Protein AF-A0A7C6U042-F1 (afdb_monomer)

Sequence (169 aa):
MNVGEKITQLKNYYKCQLKIYLEMQKTAGLQQALCRKSDFKHEADVERLYDLIKKRQEQMAAAERFQHEAKYLLKSIQQSLDLEEITGTSLAGKYPGPEAADLEKTLSKLEKILKNIARLDKESQQNMETKFEMVKQEMAALQKEKQAHLAYKPVNKQREGFFIDHKHV

pLDDT: mean 84.82, std 14.33, range [42.84, 98.31]

Foldseek 3Di:
DDLVVLLVVLLVLLVQLLVLLVVLLVLLVVLLVLLQPDLCPDVVSVVVNVVSVVSNVVSVVSNVVSVVVSVVSLVVSCVVQVHPDDDLVVCCVSPVDPSSVSSNVSVVSVVVSVVSSVVSVVSSVVSNVVSVVVVVVVVVVVVVVVVVVCVVDPPDDPPPDDDDDDDDD

Structure (mmCIF, N/CA/C/O backbone):
data_AF-A0A7C6U042-F1
#
_entry.id   AF-A0A7C6U042-F1
#
loop_
_atom_site.group_PDB
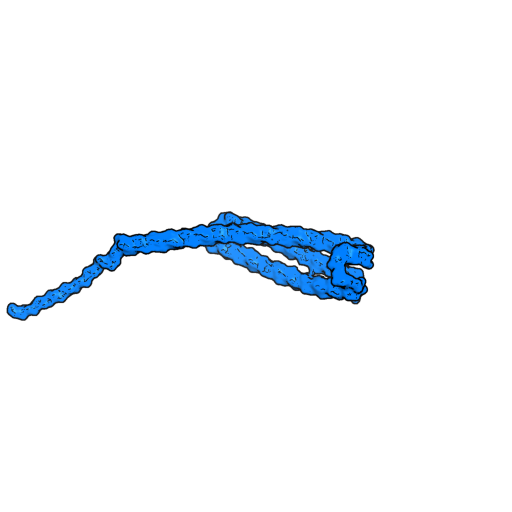_atom_site.id
_atom_site.type_symbol
_atom_site.label_atom_id
_atom_site.label_alt_id
_atom_site.label_comp_id
_atom_site.label_asym_id
_atom_site.label_entity_id
_atom_site.label_seq_id
_atom_site.pdbx_PDB_ins_code
_atom_site.Cartn_x
_atom_site.Cartn_y
_atom_site.Cartn_z
_atom_site.occupancy
_atom_site.B_iso_or_equiv
_atom_site.auth_seq_id
_atom_site.auth_comp_id
_atom_site.auth_asym_id
_atom_site.auth_atom_id
_atom_site.pdbx_PDB_model_num
ATOM 1 N N . MET A 1 1 ? -18.231 -12.050 24.796 1.00 71.75 1 MET A N 1
ATOM 2 C CA . MET A 1 1 ? -17.684 -10.704 24.553 1.00 71.75 1 MET A CA 1
ATOM 3 C C . MET A 1 1 ? -18.839 -9.747 24.305 1.00 71.75 1 MET A C 1
ATOM 5 O O . MET A 1 1 ? -19.640 -10.017 23.410 1.00 71.75 1 MET A O 1
ATOM 9 N N . ASN A 1 2 ? -18.986 -8.710 25.127 1.00 85.12 2 ASN A N 1
ATOM 10 C CA . ASN A 1 2 ? -20.037 -7.700 24.963 1.00 85.12 2 ASN A CA 1
ATOM 11 C C . ASN A 1 2 ? -19.720 -6.763 23.774 1.00 85.12 2 ASN A C 1
ATOM 13 O O . ASN A 1 2 ? -18.639 -6.826 23.187 1.00 85.12 2 ASN A O 1
ATOM 17 N N . VAL A 1 3 ? -20.667 -5.909 23.377 1.00 83.00 3 VAL A N 1
ATOM 18 C CA . VAL A 1 3 ? -20.492 -5.024 22.208 1.00 83.00 3 VAL A CA 1
ATOM 19 C C . VAL A 1 3 ? -19.324 -4.043 22.388 1.00 83.00 3 VAL A C 1
ATOM 21 O O . VAL A 1 3 ? -18.551 -3.851 21.451 1.00 83.00 3 VAL A O 1
ATOM 24 N N . GLY A 1 4 ? -19.134 -3.479 23.583 1.00 81.94 4 GLY A N 1
ATOM 25 C CA . GLY A 1 4 ? -18.037 -2.543 23.864 1.00 81.94 4 GLY A CA 1
ATOM 26 C C . GLY A 1 4 ? -16.649 -3.185 23.743 1.00 81.94 4 GLY A C 1
ATOM 27 O O . GLY A 1 4 ? -15.728 -2.607 23.159 1.00 81.94 4 GLY A O 1
ATOM 28 N N . GLU A 1 5 ? -16.507 -4.424 24.211 1.00 87.06 5 GLU A N 1
ATOM 29 C CA . GLU A 1 5 ? -15.295 -5.230 24.042 1.00 87.06 5 GLU A CA 1
ATOM 30 C C . GLU A 1 5 ? -15.030 -5.539 22.557 1.00 87.06 5 GLU A C 1
ATOM 32 O O . GLU A 1 5 ? -13.896 -5.396 22.093 1.00 87.06 5 GLU A O 1
ATOM 37 N N . LYS A 1 6 ? -16.075 -5.870 21.778 1.00 87.62 6 LYS A N 1
ATOM 38 C CA . LYS A 1 6 ? -15.965 -6.091 20.320 1.00 87.62 6 LYS A CA 1
ATOM 39 C C . LYS A 1 6 ? -15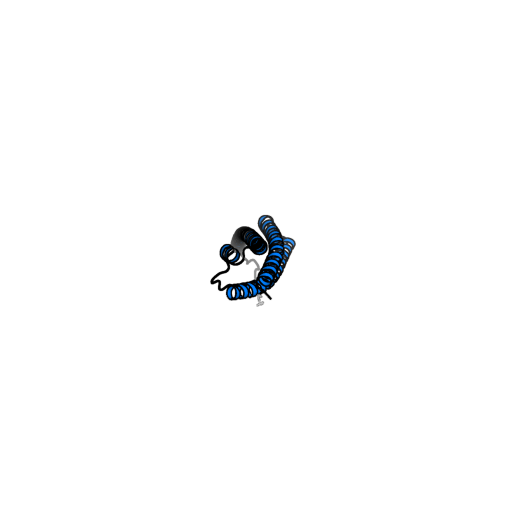.480 -4.842 19.591 1.00 87.62 6 LYS A C 1
ATOM 41 O O . LYS A 1 6 ? -14.572 -4.937 18.767 1.00 87.62 6 LYS A O 1
ATOM 46 N N . ILE A 1 7 ? -16.034 -3.676 19.917 1.00 84.69 7 ILE A N 1
ATOM 47 C CA . ILE A 1 7 ? -15.624 -2.390 19.332 1.00 84.69 7 ILE A CA 1
ATOM 48 C C . ILE A 1 7 ? -14.168 -2.073 19.696 1.00 84.69 7 ILE A C 1
ATOM 50 O O . ILE A 1 7 ? -13.382 -1.654 18.843 1.00 84.69 7 ILE A O 1
ATOM 54 N N . THR A 1 8 ? -13.770 -2.330 20.943 1.00 87.50 8 THR A N 1
ATOM 55 C CA . THR A 1 8 ? -12.389 -2.115 21.396 1.00 87.50 8 THR A CA 1
ATOM 56 C C . THR A 1 8 ? -11.401 -3.014 20.657 1.00 87.50 8 THR A C 1
ATOM 58 O O . THR A 1 8 ? -10.346 -2.544 20.222 1.00 87.50 8 THR A O 1
ATOM 61 N N . GLN A 1 9 ? -11.740 -4.288 20.460 1.00 90.06 9 GLN A N 1
ATOM 62 C CA . GLN A 1 9 ? -10.897 -5.219 19.716 1.00 90.06 9 GLN A CA 1
ATOM 63 C C . GLN A 1 9 ? -10.820 -4.856 18.226 1.00 90.06 9 GLN A C 1
ATOM 65 O O . GLN A 1 9 ? -9.726 -4.825 17.660 1.00 90.06 9 GLN A O 1
ATOM 70 N N . LEU A 1 10 ? -11.947 -4.483 17.612 1.00 89.50 10 LEU A N 1
ATOM 71 C CA . LEU A 1 10 ? -12.005 -4.015 16.225 1.00 89.50 10 LEU A CA 1
ATOM 72 C C . LEU A 1 10 ? -11.091 -2.800 16.004 1.00 89.50 10 LEU A C 1
ATOM 74 O O . LEU A 1 10 ? -10.290 -2.763 15.068 1.00 89.50 10 LEU A O 1
ATOM 78 N N . LYS A 1 11 ? -11.149 -1.827 16.917 1.00 87.94 11 LYS A N 1
ATOM 79 C CA . LYS A 1 11 ? -10.260 -0.662 16.927 1.00 87.94 11 LYS A CA 1
ATOM 80 C C . LYS A 1 11 ? -8.788 -1.066 16.982 1.00 87.94 11 LYS A C 1
ATOM 82 O O . LYS A 1 11 ? -7.972 -0.498 16.257 1.00 87.94 11 LYS A O 1
ATOM 87 N N . ASN A 1 12 ? -8.432 -2.037 17.820 1.00 91.31 12 ASN A N 1
ATOM 88 C CA . ASN A 1 12 ? -7.054 -2.512 17.922 1.00 91.31 12 ASN A CA 1
ATOM 89 C C . ASN A 1 12 ? -6.576 -3.147 16.611 1.00 91.31 12 ASN A C 1
ATOM 91 O O . ASN A 1 12 ? -5.463 -2.848 16.179 1.00 91.31 12 ASN A O 1
ATOM 95 N N . TYR A 1 13 ? -7.420 -3.925 15.926 1.00 92.94 13 TYR A N 1
ATOM 96 C CA . TYR A 1 13 ? -7.079 -4.452 14.603 1.00 92.94 13 TYR A CA 1
ATOM 97 C C . TYR A 1 13 ? -6.823 -3.345 13.583 1.00 92.94 13 TYR A C 1
ATOM 99 O O . TYR A 1 13 ? -5.788 -3.370 12.917 1.00 92.94 13 TYR A O 1
ATOM 107 N N . TYR A 1 14 ? -7.675 -2.321 13.514 1.00 92.75 14 TYR A N 1
ATOM 108 C CA . TYR A 1 14 ? -7.435 -1.195 12.609 1.00 92.75 14 TYR A CA 1
ATOM 109 C C . TYR A 1 14 ? -6.208 -0.362 12.988 1.00 92.75 14 TYR A C 1
ATOM 111 O O . TYR A 1 14 ? -5.501 0.116 12.104 1.00 92.75 14 TYR A O 1
ATOM 119 N N . LYS A 1 15 ? -5.878 -0.228 14.278 1.00 92.56 15 LYS A N 1
ATOM 120 C CA . LYS A 1 15 ? -4.617 0.401 14.708 1.00 92.56 15 LYS A CA 1
ATOM 121 C C . LYS A 1 15 ? -3.393 -0.417 14.293 1.00 92.56 15 LYS A C 1
ATOM 123 O O . LYS A 1 15 ? -2.389 0.167 13.889 1.00 92.56 15 LYS A O 1
ATOM 128 N N . CYS A 1 16 ? -3.462 -1.746 14.361 1.00 94.69 16 CYS A N 1
ATOM 129 C CA . CYS A 1 16 ? -2.404 -2.623 13.857 1.00 94.69 16 CYS A CA 1
ATOM 130 C C . CYS A 1 16 ? -2.251 -2.495 12.337 1.00 94.69 16 CYS A C 1
ATOM 132 O O . CYS A 1 16 ? -1.138 -2.283 11.857 1.00 94.69 16 CYS A O 1
ATOM 134 N N . GLN A 1 17 ? -3.360 -2.514 11.592 1.00 94.75 17 GLN A N 1
ATOM 135 C CA . GLN A 1 17 ? -3.347 -2.256 10.150 1.00 94.75 17 GLN A CA 1
ATOM 136 C C . GLN A 1 17 ? -2.756 -0.883 9.821 1.00 94.75 17 GLN A C 1
ATOM 138 O O . GLN A 1 17 ? -1.941 -0.770 8.912 1.00 94.75 17 GLN A O 1
ATOM 143 N N . LEU A 1 18 ? -3.105 0.160 10.580 1.00 94.94 18 LEU A N 1
ATOM 144 C CA . LEU A 1 18 ? -2.601 1.514 10.357 1.00 94.94 18 LEU A CA 1
ATOM 145 C C . LEU A 1 18 ? -1.071 1.569 10.424 1.00 94.94 18 LEU A C 1
ATOM 147 O O . LEU A 1 18 ? -0.448 2.203 9.576 1.00 94.94 18 LEU A O 1
ATOM 151 N N . LYS A 1 19 ? -0.460 0.875 11.390 1.00 96.50 19 LYS A N 1
ATOM 152 C CA . LYS A 1 19 ? 1.005 0.767 11.481 1.00 96.50 19 LYS A CA 1
ATOM 153 C C . LYS A 1 19 ? 1.596 0.092 10.242 1.00 96.50 19 LYS A C 1
ATOM 155 O O . LYS A 1 19 ? 2.580 0.585 9.701 1.00 96.50 19 LYS A O 1
ATOM 160 N N . ILE A 1 20 ? 0.974 -0.989 9.770 1.00 97.56 20 ILE A N 1
ATOM 161 C CA . ILE A 1 20 ? 1.419 -1.706 8.568 1.00 97.56 20 ILE A CA 1
ATOM 162 C C . ILE A 1 20 ? 1.333 -0.803 7.337 1.00 97.56 20 ILE A C 1
ATOM 164 O O . ILE A 1 20 ? 2.304 -0.692 6.594 1.00 97.56 20 ILE A O 1
ATOM 168 N N . TYR A 1 21 ? 0.211 -0.112 7.140 1.00 97.88 21 TYR A N 1
ATOM 169 C CA . TYR A 1 21 ? 0.029 0.759 5.982 1.00 97.88 21 TYR A CA 1
ATOM 170 C C . TYR A 1 21 ? 0.929 1.997 6.012 1.00 97.88 21 TYR A C 1
ATOM 172 O O . TYR A 1 21 ? 1.367 2.443 4.956 1.00 97.88 21 TYR A O 1
ATOM 180 N N . LEU A 1 22 ? 1.276 2.527 7.189 1.00 97.56 22 LEU A N 1
ATOM 181 C CA . LEU A 1 22 ? 2.290 3.583 7.301 1.00 97.56 22 LEU A CA 1
ATOM 182 C C . LEU A 1 22 ? 3.662 3.106 6.809 1.00 97.56 22 LEU A C 1
ATOM 184 O O . LEU A 1 22 ? 4.329 3.813 6.054 1.00 97.56 22 LEU A O 1
ATOM 188 N N . GLU A 1 23 ? 4.079 1.900 7.196 1.00 97.88 23 GLU A N 1
ATOM 189 C CA . GLU A 1 23 ? 5.329 1.315 6.701 1.00 97.88 23 GLU A CA 1
ATOM 190 C C . GLU A 1 23 ? 5.251 0.980 5.208 1.00 97.88 23 GLU A C 1
ATOM 192 O O . GLU A 1 23 ? 6.197 1.244 4.465 1.00 97.88 23 GLU A O 1
ATOM 197 N N . MET A 1 24 ? 4.108 0.478 4.739 1.00 97.88 24 MET A N 1
ATOM 198 C CA . MET A 1 24 ? 3.875 0.205 3.322 1.00 97.88 24 MET A CA 1
ATOM 199 C C . MET A 1 24 ? 3.924 1.482 2.483 1.00 97.88 24 MET A C 1
ATOM 201 O O . MET A 1 24 ? 4.492 1.473 1.396 1.00 97.88 24 MET A O 1
ATOM 205 N N . GLN A 1 25 ? 3.420 2.606 2.998 1.00 97.81 25 GLN A N 1
ATOM 206 C CA . GLN A 1 25 ? 3.524 3.904 2.335 1.00 97.81 25 GLN A CA 1
ATOM 207 C C . GLN A 1 25 ? 4.981 4.355 2.186 1.00 97.81 25 GLN A C 1
ATOM 209 O O . GLN A 1 25 ? 5.354 4.879 1.135 1.00 97.81 25 GLN A O 1
ATOM 214 N N . LYS A 1 26 ? 5.830 4.123 3.196 1.00 98.00 26 LYS A N 1
ATOM 215 C CA . LYS A 1 26 ? 7.274 4.389 3.083 1.00 98.00 26 LYS A CA 1
ATOM 216 C C . LYS A 1 26 ? 7.906 3.512 2.005 1.00 98.00 26 LYS A C 1
ATOM 218 O O . LYS A 1 26 ? 8.663 4.014 1.178 1.00 98.00 26 LYS A O 1
ATOM 223 N N . THR A 1 27 ? 7.578 2.219 1.984 1.00 97.69 27 THR A N 1
ATOM 224 C CA . THR A 1 27 ? 8.069 1.283 0.962 1.00 97.69 27 THR A CA 1
ATOM 225 C C . THR A 1 27 ? 7.609 1.686 -0.443 1.00 97.69 27 THR A C 1
ATOM 227 O O . THR A 1 27 ? 8.432 1.727 -1.353 1.00 97.69 27 THR A O 1
ATOM 230 N N . ALA A 1 28 ? 6.348 2.095 -0.607 1.00 97.50 28 ALA A N 1
ATOM 231 C CA . ALA A 1 28 ? 5.816 2.639 -1.856 1.00 97.50 28 ALA A CA 1
ATOM 232 C C . ALA A 1 28 ? 6.564 3.906 -2.302 1.00 97.50 28 ALA A C 1
ATOM 234 O O . ALA A 1 28 ? 6.886 4.053 -3.477 1.00 97.50 28 ALA A O 1
ATOM 235 N N . GLY A 1 29 ? 6.906 4.800 -1.368 1.00 97.88 29 GLY A N 1
ATOM 236 C CA . GLY A 1 29 ? 7.707 5.990 -1.662 1.00 97.88 29 GLY A CA 1
ATOM 237 C C . GLY A 1 29 ? 9.125 5.656 -2.140 1.00 97.88 29 GLY A C 1
ATOM 238 O O . GLY A 1 29 ? 9.613 6.263 -3.090 1.00 97.88 29 GLY A O 1
ATOM 239 N N . LEU A 1 30 ? 9.776 4.663 -1.525 1.00 97.75 30 LEU A N 1
ATOM 240 C CA . LEU A 1 30 ? 11.090 4.179 -1.966 1.00 97.75 30 LEU A CA 1
ATOM 241 C C . LEU A 1 30 ? 11.025 3.549 -3.361 1.00 97.75 30 LEU A C 1
ATOM 243 O O . LEU A 1 30 ? 11.886 3.828 -4.192 1.00 97.75 30 LEU A O 1
ATOM 247 N N . GLN A 1 31 ? 9.994 2.745 -3.620 1.00 96.06 31 GLN A N 1
ATOM 248 C CA . GLN A 1 31 ? 9.759 2.130 -4.924 1.00 96.06 31 GLN A CA 1
ATOM 249 C C . GLN A 1 31 ? 9.520 3.193 -6.000 1.00 96.06 31 GLN A C 1
ATOM 251 O O . GLN A 1 31 ? 10.178 3.170 -7.035 1.00 96.06 31 GLN A O 1
ATOM 256 N N . GLN A 1 32 ? 8.669 4.184 -5.727 1.00 97.06 32 GLN A N 1
ATOM 257 C CA . GLN A 1 32 ? 8.409 5.294 -6.642 1.00 97.06 32 GLN A CA 1
ATOM 258 C C . GLN A 1 32 ? 9.679 6.092 -6.954 1.00 97.06 32 GLN A C 1
ATOM 260 O O . GLN A 1 32 ? 9.945 6.408 -8.116 1.00 97.06 32 GLN A O 1
ATOM 265 N N . ALA A 1 33 ? 10.497 6.378 -5.938 1.00 96.38 33 ALA A N 1
ATOM 266 C CA . ALA A 1 33 ? 11.756 7.089 -6.118 1.00 96.38 33 ALA A CA 1
ATOM 267 C C . ALA A 1 33 ? 12.759 6.284 -6.959 1.00 96.38 33 ALA A C 1
ATOM 269 O O . ALA A 1 33 ? 13.443 6.870 -7.803 1.00 96.38 33 ALA A O 1
ATOM 270 N N . LEU A 1 34 ? 12.831 4.965 -6.750 1.00 95.62 34 LEU A N 1
ATOM 271 C CA . LEU A 1 34 ? 13.666 4.063 -7.540 1.00 95.62 34 LEU A CA 1
ATOM 272 C C . LEU A 1 34 ? 13.206 4.040 -9.001 1.00 95.62 34 LEU A C 1
ATOM 274 O O . LEU A 1 34 ? 14.003 4.352 -9.882 1.00 95.62 34 LEU A O 1
ATOM 278 N N . CYS A 1 35 ? 11.913 3.801 -9.247 1.00 94.00 35 CYS A N 1
ATOM 279 C CA . CYS A 1 35 ? 11.335 3.799 -10.593 1.00 94.00 35 CYS A CA 1
ATOM 280 C C . CYS A 1 35 ? 11.547 5.131 -11.317 1.00 94.00 35 CYS A C 1
ATOM 282 O O . CYS A 1 35 ? 11.770 5.149 -12.523 1.00 94.00 35 CYS A O 1
ATOM 284 N N . ARG A 1 36 ? 11.512 6.262 -10.605 1.00 93.75 36 ARG A N 1
ATOM 285 C CA . ARG A 1 36 ? 11.772 7.576 -11.202 1.00 93.75 36 ARG A CA 1
ATOM 286 C C . ARG A 1 36 ? 13.241 7.745 -11.604 1.00 93.75 36 ARG A C 1
ATOM 288 O O . ARG A 1 36 ? 13.510 8.202 -12.713 1.00 93.75 36 ARG A O 1
ATOM 295 N N . LYS A 1 37 ? 14.181 7.409 -10.715 1.00 92.88 37 LYS A N 1
ATOM 296 C CA . LYS A 1 37 ? 15.605 7.770 -10.855 1.00 92.88 37 LYS A CA 1
ATOM 297 C C . LYS A 1 37 ? 16.459 6.739 -11.592 1.00 92.88 37 LYS A C 1
ATOM 299 O O . LYS A 1 37 ? 17.351 7.148 -12.322 1.00 92.88 37 LYS A O 1
ATOM 304 N N . SER A 1 38 ? 16.218 5.448 -11.385 1.00 89.94 38 SER A N 1
ATOM 305 C CA . SER A 1 38 ? 17.059 4.382 -11.941 1.00 89.94 38 SER A CA 1
ATOM 306 C C . SER A 1 38 ? 16.732 4.126 -13.408 1.00 89.94 38 SER A C 1
ATOM 308 O O . SER A 1 38 ? 15.562 4.112 -13.781 1.00 89.94 38 SER A O 1
ATOM 310 N N . ASP A 1 39 ? 17.741 3.912 -14.244 1.00 87.38 39 ASP A N 1
ATOM 311 C CA . ASP A 1 39 ? 17.577 3.427 -15.618 1.00 87.38 39 ASP A CA 1
ATOM 312 C C . ASP A 1 39 ? 17.534 1.889 -15.711 1.00 87.38 39 ASP A C 1
ATOM 314 O O . ASP A 1 39 ? 17.384 1.353 -16.806 1.00 87.38 39 ASP A O 1
ATOM 318 N N . PHE A 1 40 ? 17.633 1.195 -14.569 1.00 87.38 40 PHE A N 1
ATOM 319 C CA . PHE A 1 40 ? 17.640 -0.262 -14.420 1.00 87.38 40 PHE A CA 1
ATOM 320 C C . PHE A 1 40 ? 18.686 -0.987 -15.280 1.00 87.38 40 PHE A C 1
ATOM 322 O O . PHE A 1 40 ? 18.531 -2.169 -15.581 1.00 87.38 40 PHE A O 1
ATOM 329 N N . LYS A 1 41 ? 19.781 -0.309 -15.653 1.00 86.50 41 LYS A N 1
ATOM 330 C CA . LYS A 1 41 ? 20.909 -0.948 -16.355 1.00 86.50 41 LYS A CA 1
ATOM 331 C C . LYS A 1 41 ? 21.820 -1.733 -15.414 1.00 86.50 41 LYS A C 1
ATOM 333 O O . LYS A 1 41 ? 22.558 -2.608 -15.859 1.00 86.50 41 LYS A O 1
ATOM 338 N N . HIS A 1 42 ? 21.776 -1.415 -14.123 1.00 89.12 42 HIS A N 1
ATOM 339 C CA . HIS A 1 42 ? 22.553 -2.080 -13.086 1.00 89.12 42 HIS A CA 1
ATOM 340 C C . HIS A 1 42 ? 21.701 -3.116 -12.351 1.00 89.12 42 HIS A C 1
ATOM 342 O O . HIS A 1 42 ? 20.614 -2.804 -11.868 1.00 89.12 42 HIS A O 1
ATOM 348 N N . GLU A 1 43 ? 22.231 -4.332 -12.209 1.00 90.44 43 GLU A N 1
ATOM 349 C CA . GLU A 1 43 ? 21.567 -5.446 -11.516 1.00 90.44 43 GLU A CA 1
ATOM 350 C C . GLU A 1 43 ? 21.141 -5.077 -10.086 1.00 90.44 43 GLU A C 1
ATOM 352 O O . GLU A 1 43 ? 20.021 -5.375 -9.683 1.00 90.44 43 GLU A O 1
ATOM 357 N N . ALA A 1 44 ? 21.962 -4.299 -9.373 1.00 92.38 44 ALA A N 1
ATOM 358 C CA . ALA A 1 44 ? 21.660 -3.822 -8.023 1.00 92.38 44 ALA A CA 1
ATOM 359 C C . ALA A 1 44 ? 20.340 -3.028 -7.920 1.00 92.38 44 ALA A C 1
ATOM 361 O O . ALA A 1 44 ? 19.650 -3.096 -6.903 1.00 92.38 44 ALA A O 1
ATOM 362 N N . ASP A 1 45 ? 19.957 -2.278 -8.959 1.00 91.94 45 ASP A N 1
ATOM 363 C CA . ASP A 1 45 ? 18.685 -1.548 -8.961 1.00 91.94 45 ASP A CA 1
ATOM 364 C C . ASP A 1 45 ? 17.490 -2.488 -9.167 1.00 91.94 45 ASP A C 1
ATOM 366 O O . ASP A 1 45 ? 16.418 -2.268 -8.595 1.00 91.94 45 ASP A O 1
ATOM 370 N N . VAL A 1 46 ? 17.678 -3.555 -9.948 1.00 92.00 46 VAL A N 1
ATOM 371 C CA . VAL A 1 46 ? 16.672 -4.602 -10.164 1.00 92.00 46 VAL A CA 1
ATOM 372 C C . VAL A 1 46 ? 16.475 -5.419 -8.887 1.00 92.00 46 VAL A C 1
ATOM 374 O O . VAL A 1 46 ? 15.336 -5.615 -8.462 1.00 92.00 46 VAL A O 1
ATOM 377 N N . GLU A 1 47 ? 17.561 -5.821 -8.224 1.00 95.81 47 GLU A N 1
ATOM 378 C CA . GLU A 1 47 ? 17.522 -6.497 -6.921 1.00 95.81 47 GLU A CA 1
ATOM 379 C C . GLU A 1 47 ? 16.821 -5.636 -5.868 1.00 95.81 47 GLU A C 1
ATOM 381 O O . GLU A 1 47 ? 15.907 -6.090 -5.179 1.00 95.81 47 GLU A O 1
ATOM 386 N N . ARG A 1 48 ? 17.162 -4.344 -5.801 1.00 95.62 48 ARG A N 1
ATOM 387 C CA . ARG A 1 48 ? 16.516 -3.412 -4.876 1.00 95.62 48 ARG A CA 1
ATOM 388 C C . ARG A 1 48 ? 15.020 -3.266 -5.145 1.00 95.62 48 ARG A C 1
ATOM 390 O O . ARG A 1 48 ? 14.237 -3.151 -4.200 1.00 95.62 48 ARG A O 1
ATOM 397 N N . LEU A 1 49 ? 14.605 -3.240 -6.412 1.00 95.06 49 LEU A N 1
ATOM 398 C CA . LEU A 1 49 ? 13.187 -3.218 -6.767 1.00 95.06 49 LEU A CA 1
ATOM 399 C C . LEU A 1 49 ? 12.494 -4.510 -6.323 1.00 95.06 49 LEU A C 1
ATOM 401 O O . LEU A 1 49 ? 11.410 -4.445 -5.739 1.00 95.06 49 LEU A O 1
ATOM 405 N N . TYR A 1 50 ? 13.126 -5.661 -6.551 1.00 95.75 50 TYR A N 1
ATOM 406 C CA . TYR A 1 50 ? 12.621 -6.958 -6.112 1.00 95.75 50 TYR A CA 1
ATOM 407 C C . TYR A 1 50 ? 12.434 -7.015 -4.588 1.00 95.75 50 TYR A C 1
ATOM 409 O O . TYR A 1 50 ? 11.353 -7.378 -4.118 1.00 95.75 50 TYR A O 1
ATOM 417 N N . ASP A 1 51 ? 13.419 -6.563 -3.812 1.00 97.69 51 ASP A N 1
ATOM 418 C CA . ASP A 1 51 ? 13.337 -6.515 -2.349 1.00 97.69 51 ASP A CA 1
ATOM 419 C C . ASP A 1 51 ? 12.191 -5.624 -1.855 1.00 97.69 51 ASP A C 1
ATOM 421 O O . ASP A 1 51 ? 11.464 -5.978 -0.920 1.00 97.69 51 ASP A O 1
ATOM 425 N N . LEU A 1 52 ? 11.987 -4.469 -2.497 1.00 97.62 52 LEU A N 1
ATOM 426 C CA . LEU A 1 52 ? 10.874 -3.575 -2.176 1.00 97.62 52 LEU A CA 1
ATOM 427 C C . LEU A 1 52 ? 9.520 -4.231 -2.476 1.00 97.62 52 LEU A C 1
ATOM 429 O O . LEU A 1 52 ? 8.606 -4.132 -1.655 1.00 97.62 52 LEU A O 1
ATOM 433 N N . ILE A 1 53 ? 9.392 -4.928 -3.609 1.00 96.00 53 ILE A N 1
ATOM 434 C CA . ILE A 1 53 ? 8.173 -5.665 -3.974 1.00 96.00 53 ILE A CA 1
ATOM 435 C C . ILE A 1 53 ? 7.899 -6.777 -2.960 1.00 96.00 53 ILE A C 1
ATOM 437 O O . ILE A 1 53 ? 6.783 -6.875 -2.447 1.00 96.00 53 ILE A O 1
ATOM 441 N N . LYS A 1 54 ? 8.916 -7.572 -2.615 1.00 97.69 54 LYS A N 1
ATOM 442 C CA . LYS A 1 54 ? 8.798 -8.649 -1.628 1.00 97.69 54 LYS A CA 1
ATOM 443 C C . LYS A 1 54 ? 8.347 -8.113 -0.270 1.00 97.69 54 LYS A C 1
ATOM 445 O O . LYS A 1 54 ? 7.372 -8.603 0.298 1.00 97.69 54 LYS A O 1
ATOM 450 N N . LYS A 1 55 ? 8.974 -7.035 0.209 1.00 97.62 55 LYS A N 1
ATOM 451 C CA . LYS A 1 55 ? 8.579 -6.369 1.458 1.00 97.62 55 LYS A CA 1
ATOM 452 C C . LYS A 1 55 ? 7.115 -5.918 1.433 1.00 97.62 55 LYS A C 1
ATOM 454 O O . LYS A 1 55 ? 6.416 -6.048 2.437 1.00 97.62 55 LYS A O 1
ATOM 459 N N . ARG A 1 56 ? 6.622 -5.413 0.297 1.00 96.06 56 ARG A N 1
ATOM 460 C CA . ARG A 1 56 ? 5.207 -5.032 0.157 1.00 96.06 56 ARG A CA 1
ATOM 461 C C . ARG A 1 56 ? 4.261 -6.219 0.189 1.00 96.06 56 ARG A C 1
ATOM 463 O O . ARG A 1 56 ? 3.210 -6.110 0.813 1.00 96.06 56 ARG A O 1
ATOM 470 N N . GLN A 1 57 ? 4.620 -7.332 -0.443 1.00 96.19 57 GLN A N 1
ATOM 471 C CA . GLN A 1 57 ? 3.820 -8.557 -0.387 1.00 96.19 57 GLN A CA 1
ATOM 472 C C . GLN A 1 57 ? 3.683 -9.058 1.056 1.00 96.19 57 GLN A C 1
ATOM 474 O O . GLN A 1 57 ? 2.578 -9.366 1.500 1.00 96.19 57 GLN A O 1
ATOM 479 N N . GLU A 1 58 ? 4.774 -9.046 1.825 1.00 97.12 58 GLU A N 1
ATOM 480 C CA . GLU A 1 58 ? 4.758 -9.404 3.248 1.00 97.12 58 GLU A CA 1
ATOM 481 C C . GLU A 1 58 ? 3.868 -8.456 4.071 1.00 97.12 58 GLU A C 1
ATOM 483 O O . GLU A 1 58 ? 3.064 -8.900 4.895 1.00 97.12 58 GLU A O 1
ATOM 488 N N . GLN A 1 59 ? 3.954 -7.145 3.818 1.00 97.00 59 GLN A N 1
ATOM 489 C CA . GLN A 1 59 ? 3.099 -6.145 4.466 1.00 97.00 59 GLN A CA 1
ATOM 490 C C . GLN A 1 59 ? 1.616 -6.331 4.109 1.00 97.00 59 GLN A C 1
ATOM 492 O O . GLN A 1 59 ? 0.763 -6.230 4.990 1.00 97.00 59 GLN A O 1
ATOM 497 N N . MET A 1 60 ? 1.294 -6.619 2.844 1.00 95.56 60 MET A N 1
ATOM 498 C CA . MET A 1 60 ? -0.078 -6.896 2.406 1.00 95.56 60 MET A CA 1
ATOM 499 C C . MET A 1 60 ? -0.631 -8.141 3.095 1.00 95.56 60 MET A C 1
ATOM 501 O O . MET A 1 60 ? -1.701 -8.071 3.694 1.00 95.56 60 MET A O 1
ATOM 505 N N . ALA A 1 61 ? 0.132 -9.236 3.114 1.00 95.81 61 ALA A N 1
ATOM 506 C CA . ALA A 1 61 ? -0.265 -10.463 3.797 1.00 95.81 61 ALA A CA 1
ATOM 507 C C . ALA A 1 61 ? -0.507 -10.233 5.301 1.00 95.81 61 ALA A C 1
ATOM 509 O O . ALA A 1 61 ? -1.462 -10.757 5.877 1.00 95.81 61 ALA A O 1
ATOM 510 N N . ALA A 1 62 ? 0.323 -9.415 5.956 1.00 94.88 62 ALA A N 1
ATOM 511 C CA . ALA A 1 62 ? 0.120 -9.045 7.354 1.00 94.88 62 ALA A CA 1
ATOM 512 C C . ALA A 1 62 ? -1.157 -8.208 7.561 1.00 94.88 62 ALA A C 1
ATOM 514 O O . ALA A 1 62 ? -1.906 -8.452 8.511 1.00 94.88 62 ALA A O 1
ATOM 515 N N . ALA A 1 63 ? -1.432 -7.243 6.678 1.00 93.81 63 ALA A N 1
ATOM 516 C CA . ALA A 1 63 ? -2.642 -6.424 6.741 1.00 93.81 63 ALA A CA 1
ATOM 517 C C . ALA A 1 63 ? -3.914 -7.253 6.496 1.00 93.81 63 ALA A C 1
ATOM 519 O O . ALA A 1 63 ? -4.909 -7.067 7.198 1.00 93.81 63 ALA A O 1
ATOM 520 N N . GLU A 1 64 ? -3.873 -8.201 5.557 1.00 93.81 64 GLU A N 1
ATOM 5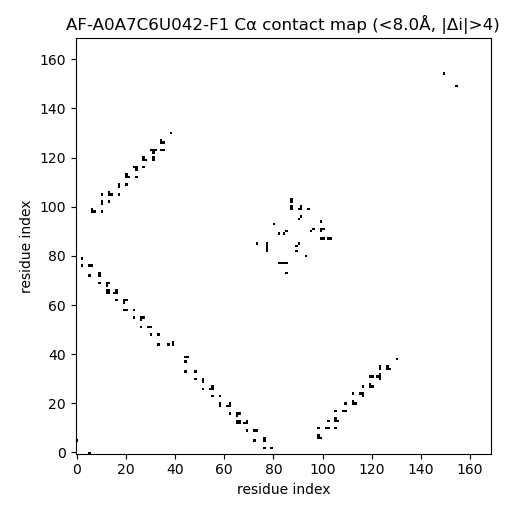21 C CA . GLU A 1 64 ? -4.989 -9.094 5.231 1.00 93.81 64 GLU A CA 1
ATOM 522 C C . GLU A 1 64 ? -5.418 -9.957 6.415 1.00 93.81 64 GLU A C 1
ATOM 524 O O . GLU A 1 64 ? -6.617 -10.097 6.655 1.00 93.81 64 GLU A O 1
ATOM 529 N N . ARG A 1 65 ? -4.466 -10.466 7.209 1.00 92.56 65 ARG A N 1
ATOM 530 C CA . ARG A 1 65 ? -4.776 -11.220 8.437 1.00 92.56 65 ARG A CA 1
ATOM 531 C C . ARG A 1 65 ? -5.623 -10.391 9.397 1.00 92.56 65 ARG A C 1
ATOM 533 O O . ARG A 1 65 ? -6.684 -10.829 9.827 1.00 92.56 65 ARG A O 1
ATOM 540 N N . PHE A 1 66 ? -5.207 -9.158 9.680 1.00 91.56 66 PHE A N 1
ATOM 541 C CA . PHE A 1 66 ? -5.984 -8.267 10.543 1.00 91.56 66 PHE A CA 1
ATOM 542 C C . PHE A 1 66 ? -7.312 -7.845 9.914 1.00 91.56 66 PHE A C 1
ATOM 544 O O . PHE A 1 66 ? -8.274 -7.596 10.637 1.00 91.56 66 PHE A O 1
ATOM 551 N N . GLN A 1 67 ? -7.381 -7.736 8.588 1.00 92.19 67 GLN A N 1
ATOM 552 C CA . GLN A 1 67 ? -8.621 -7.402 7.892 1.00 92.19 67 GLN A CA 1
ATOM 553 C C . GLN A 1 67 ? -9.629 -8.548 7.940 1.00 92.19 67 GLN A C 1
ATOM 555 O O . GLN A 1 67 ? -10.830 -8.295 8.040 1.00 92.19 67 GLN A O 1
ATOM 560 N N . HIS A 1 68 ? -9.160 -9.793 7.900 1.00 91.50 68 HIS A N 1
ATOM 561 C CA . HIS A 1 68 ? -10.000 -10.969 8.068 1.00 91.50 68 HIS A CA 1
ATOM 562 C C . HIS A 1 68 ? -10.666 -10.981 9.452 1.00 91.50 68 HIS A C 1
ATOM 564 O O . HIS A 1 68 ? -11.894 -11.028 9.542 1.00 91.50 68 HIS A O 1
ATOM 570 N N . GLU A 1 69 ? -9.875 -10.810 10.514 1.00 90.50 69 GLU A N 1
ATOM 571 C CA . GLU A 1 69 ? -10.375 -10.742 11.895 1.00 90.50 69 GLU A CA 1
ATOM 572 C C . GLU A 1 69 ? -11.330 -9.557 12.112 1.00 90.50 69 GLU A C 1
ATOM 574 O O . GLU A 1 69 ? -12.405 -9.694 12.702 1.00 90.50 69 GLU A O 1
ATOM 579 N N . ALA A 1 70 ? -10.979 -8.384 11.573 1.00 89.81 70 ALA A N 1
ATOM 580 C CA . ALA A 1 70 ? -11.821 -7.196 11.652 1.00 89.81 70 ALA A CA 1
ATOM 581 C C . ALA A 1 70 ? -13.184 -7.416 10.978 1.00 89.81 70 ALA A C 1
ATOM 583 O O . ALA A 1 70 ? -14.207 -7.056 11.554 1.00 89.81 70 ALA A O 1
ATOM 584 N N . LYS A 1 71 ? -13.225 -8.054 9.799 1.00 89.75 71 LYS A N 1
ATOM 585 C CA . LYS A 1 71 ? -14.482 -8.372 9.099 1.00 89.75 71 LYS A CA 1
ATOM 586 C C . LYS A 1 71 ? -15.385 -9.289 9.921 1.00 89.75 71 LYS A C 1
ATOM 588 O O . LYS A 1 71 ? -16.597 -9.074 9.944 1.00 89.75 71 LYS A O 1
ATOM 593 N N . TYR A 1 72 ? -14.817 -10.291 10.591 1.00 89.44 72 TYR A N 1
ATOM 594 C CA . TYR A 1 72 ? -15.587 -11.196 11.443 1.00 89.44 72 TYR A CA 1
ATOM 595 C C . TYR A 1 72 ? -16.213 -10.455 12.632 1.00 89.44 72 TYR A C 1
ATOM 597 O O . TYR A 1 72 ? -17.420 -10.556 12.869 1.00 89.44 72 TYR A O 1
ATOM 605 N N . LEU A 1 73 ? -15.421 -9.637 13.335 1.00 88.06 73 LEU A N 1
ATOM 606 C CA . LEU A 1 73 ? -15.926 -8.810 14.432 1.00 88.06 73 LEU A CA 1
ATOM 607 C C . LEU A 1 73 ? -16.990 -7.817 13.968 1.00 88.06 73 LEU A C 1
ATOM 609 O O . LEU A 1 73 ? -17.998 -7.651 14.648 1.00 88.06 73 LEU A O 1
ATOM 613 N N . LEU A 1 74 ? -16.792 -7.188 12.811 1.00 87.75 74 LEU A N 1
ATOM 614 C CA . LEU A 1 74 ? -17.713 -6.197 12.267 1.00 87.75 74 LEU A CA 1
ATOM 615 C C . LEU A 1 74 ? -19.082 -6.824 11.960 1.00 87.75 74 LEU A C 1
ATOM 617 O O . LEU A 1 74 ? -20.095 -6.292 12.407 1.00 87.75 74 LEU A O 1
ATOM 621 N N . LYS A 1 75 ? -19.114 -8.018 11.348 1.00 87.06 75 LYS A N 1
ATOM 622 C CA . LYS A 1 75 ? -20.355 -8.799 11.176 1.00 87.06 75 LYS A CA 1
ATOM 623 C C . LYS A 1 75 ? -21.013 -9.159 12.506 1.00 87.06 75 LYS A C 1
ATOM 625 O O . LYS A 1 75 ? -22.227 -9.053 12.653 1.00 87.06 75 LYS A O 1
ATOM 630 N N . SER A 1 76 ? -20.219 -9.560 13.497 1.00 88.25 76 SER A N 1
ATOM 631 C CA . SER A 1 76 ? -20.750 -9.894 14.821 1.00 88.25 76 SER A CA 1
ATOM 632 C C . SER A 1 76 ? -21.359 -8.677 15.529 1.00 88.25 76 SER A C 1
ATOM 634 O O . SER A 1 76 ? -22.364 -8.811 16.227 1.00 88.25 76 SER A O 1
ATOM 636 N N . ILE A 1 77 ? -20.769 -7.488 15.364 1.00 86.19 77 ILE A N 1
ATOM 637 C CA . ILE A 1 77 ? -21.302 -6.229 15.902 1.00 86.19 77 ILE A CA 1
ATOM 638 C C . ILE A 1 77 ? -22.583 -5.834 15.158 1.00 86.19 77 ILE A C 1
ATOM 640 O O . ILE A 1 77 ? -23.548 -5.479 15.826 1.00 86.19 77 ILE A O 1
ATOM 644 N N . GLN A 1 78 ? -22.627 -5.968 13.824 1.00 87.38 78 GLN A N 1
ATOM 645 C CA . GLN A 1 78 ? -23.828 -5.709 13.012 1.00 87.38 78 GLN A CA 1
ATOM 646 C C . GLN A 1 78 ? -25.026 -6.499 13.532 1.00 87.38 78 GLN A C 1
ATOM 648 O O . GLN A 1 78 ? -26.061 -5.921 13.840 1.00 87.38 78 GLN A O 1
ATOM 653 N N . GLN A 1 79 ? -24.838 -7.804 13.730 1.00 87.38 79 GLN A N 1
ATOM 654 C CA . GLN A 1 79 ? -25.869 -8.692 14.270 1.00 87.38 79 GLN A CA 1
ATOM 655 C C . GLN A 1 79 ? -26.267 -8.333 15.707 1.00 87.38 79 GLN A C 1
ATOM 657 O O . GLN A 1 79 ? -27.426 -8.459 16.076 1.00 87.38 79 GLN A O 1
ATOM 662 N N . SER A 1 80 ? -25.311 -7.889 16.531 1.00 86.12 80 SER A N 1
ATOM 663 C CA . SER A 1 80 ? -25.577 -7.553 17.938 1.00 86.12 80 SER A CA 1
ATOM 664 C C . SER A 1 80 ? -26.313 -6.217 18.101 1.00 86.12 80 SER A C 1
ATOM 666 O O . SER A 1 80 ? -26.954 -6.006 19.126 1.00 86.12 80 SER A O 1
ATOM 668 N N . LEU A 1 81 ? -26.179 -5.305 17.133 1.00 83.44 81 LEU A N 1
ATOM 669 C CA . LEU A 1 81 ? -26.785 -3.9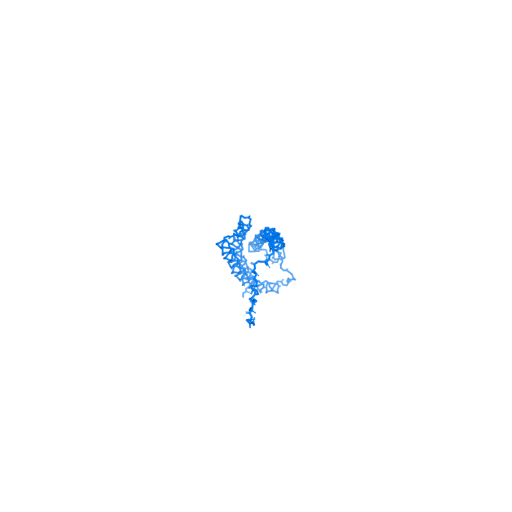69 17.143 1.00 83.44 81 LEU A CA 1
ATOM 670 C C . LEU A 1 81 ? -27.978 -3.830 16.187 1.00 83.44 81 LEU A C 1
ATOM 672 O O . LEU A 1 81 ? -28.543 -2.739 16.105 1.00 83.44 81 LEU A O 1
ATOM 676 N N . ASP A 1 82 ? -28.334 -4.911 15.486 1.00 84.19 82 ASP A N 1
ATOM 677 C CA . ASP A 1 82 ? -29.354 -4.942 14.432 1.00 84.19 82 ASP A CA 1
ATOM 678 C C . ASP A 1 82 ? -29.138 -3.830 13.388 1.00 84.19 82 ASP A C 1
ATOM 680 O O . ASP A 1 82 ? -30.011 -3.017 13.085 1.00 84.19 82 ASP A O 1
ATOM 684 N N . LEU A 1 83 ? -27.893 -3.731 12.908 1.00 80.06 83 LEU A N 1
ATOM 685 C CA . LEU A 1 83 ? -27.467 -2.749 11.914 1.00 80.06 83 LEU A CA 1
ATOM 686 C C . LEU A 1 83 ? -27.288 -3.417 10.552 1.00 80.06 83 LEU A C 1
ATOM 688 O O . LEU A 1 83 ? -26.478 -4.334 10.412 1.00 80.06 83 LEU A O 1
ATOM 692 N N . GLU A 1 84 ? -27.970 -2.882 9.542 1.00 76.56 84 GLU A N 1
ATOM 693 C CA . GLU A 1 84 ? -27.811 -3.287 8.140 1.00 76.56 84 GLU A CA 1
ATOM 694 C C . GLU A 1 84 ? -26.384 -2.991 7.636 1.00 76.56 84 GLU A C 1
ATOM 696 O O . GLU A 1 84 ? -25.747 -3.826 6.995 1.00 76.56 84 GLU A O 1
ATOM 701 N N . GLU A 1 85 ? -25.818 -1.846 8.041 1.00 72.44 85 GLU A N 1
ATOM 702 C CA . GLU A 1 85 ? -24.433 -1.467 7.765 1.00 72.44 85 GLU A CA 1
ATOM 703 C C . GLU A 1 85 ? -23.786 -0.738 8.959 1.00 72.44 85 GLU A C 1
ATOM 705 O O . GLU A 1 85 ? -24.404 0.109 9.616 1.00 72.44 85 GLU A O 1
ATOM 710 N N . ILE A 1 86 ? -22.513 -1.048 9.242 1.00 69.00 86 ILE A N 1
ATOM 711 C CA . ILE A 1 86 ? -21.703 -0.269 10.188 1.00 69.00 86 ILE A CA 1
ATOM 712 C C . ILE A 1 86 ? -20.952 0.806 9.409 1.00 69.00 86 ILE A C 1
ATOM 714 O O . ILE A 1 86 ? -19.939 0.542 8.763 1.00 69.00 86 ILE A O 1
ATOM 718 N N . THR A 1 87 ? -21.432 2.033 9.535 1.00 66.69 87 THR A N 1
ATOM 719 C CA . THR A 1 87 ? -20.732 3.258 9.168 1.00 66.69 87 THR A CA 1
ATOM 720 C C . THR A 1 87 ? -20.302 3.974 10.449 1.00 66.69 87 THR A C 1
ATOM 722 O O . THR A 1 87 ? -20.816 3.694 11.536 1.00 66.69 87 THR A O 1
ATOM 725 N N . GLY A 1 88 ? -19.349 4.909 10.355 1.00 61.47 88 GLY A N 1
ATOM 726 C CA . GLY A 1 88 ? -18.949 5.721 11.515 1.00 61.47 88 GLY A CA 1
ATOM 727 C C . GLY A 1 88 ? -20.149 6.417 12.172 1.00 61.47 88 GLY A C 1
ATOM 728 O O . GLY A 1 88 ? -20.267 6.436 13.395 1.00 61.47 88 GLY A O 1
ATOM 729 N N . THR A 1 89 ? -21.102 6.871 11.355 1.00 61.78 89 THR A N 1
ATOM 730 C CA . THR A 1 89 ? -22.342 7.516 11.796 1.00 61.78 89 THR A CA 1
ATOM 731 C C . THR A 1 89 ? -23.353 6.536 12.397 1.00 61.78 89 THR A C 1
ATOM 733 O O . THR A 1 89 ? -23.950 6.859 13.425 1.00 61.78 89 THR A O 1
ATOM 736 N N . SER A 1 90 ? -23.528 5.331 11.836 1.00 70.81 90 SER A N 1
ATOM 737 C CA . SER A 1 90 ? -24.468 4.343 12.393 1.00 70.81 90 SER A CA 1
ATOM 738 C C . SER A 1 90 ? -23.971 3.755 13.717 1.00 70.81 90 SER A C 1
ATOM 740 O O . SER A 1 90 ? -24.758 3.575 14.651 1.00 70.81 90 SER A O 1
ATOM 742 N N . LEU A 1 91 ? -22.656 3.548 13.848 1.00 70.94 91 LEU A N 1
ATOM 743 C CA . LEU A 1 91 ? -22.046 3.081 15.090 1.00 70.94 91 LEU A CA 1
ATOM 744 C C . LEU A 1 91 ? -22.077 4.164 16.177 1.00 70.94 91 LEU A C 1
ATOM 746 O O . LEU A 1 91 ? -22.422 3.857 17.313 1.00 70.94 91 LEU A O 1
ATOM 750 N N . ALA A 1 92 ? -21.781 5.425 15.841 1.00 68.00 92 ALA A N 1
ATOM 751 C CA . ALA A 1 92 ? -21.853 6.535 16.794 1.00 68.00 92 ALA A CA 1
ATOM 752 C C . ALA A 1 92 ? -23.289 6.816 17.271 1.00 68.00 92 ALA A C 1
ATOM 754 O O . ALA A 1 92 ? -23.481 7.205 18.419 1.00 68.00 92 ALA A O 1
ATOM 755 N N . GLY A 1 93 ? -24.298 6.582 16.422 1.00 69.12 93 GLY A N 1
ATOM 756 C CA . GLY A 1 93 ? -25.707 6.737 16.792 1.00 69.12 93 GLY A CA 1
ATOM 757 C C . GLY A 1 93 ? -26.215 5.667 17.766 1.00 69.12 93 GLY A C 1
ATOM 758 O O . GLY A 1 93 ? -27.007 5.975 18.653 1.00 69.12 93 GLY A O 1
ATOM 759 N N . LYS A 1 94 ? -25.759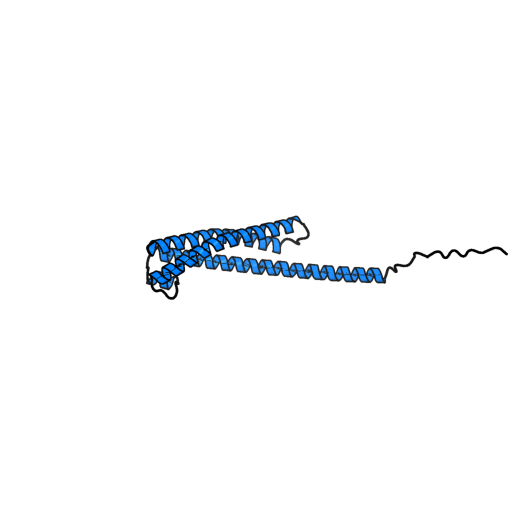 4.413 17.630 1.00 73.75 94 LYS A N 1
ATOM 760 C CA . LYS A 1 94 ? -26.156 3.292 18.511 1.00 73.75 94 LYS A CA 1
ATOM 761 C C . LYS A 1 94 ? -25.228 3.093 19.713 1.00 73.75 94 LYS A C 1
ATOM 763 O O . LYS A 1 94 ? -25.657 2.543 20.722 1.00 73.75 94 LYS A O 1
ATOM 768 N N . TYR A 1 95 ? -23.973 3.521 19.605 1.00 72.88 95 TYR A N 1
ATOM 769 C CA . TYR A 1 95 ? -22.952 3.425 20.647 1.00 72.88 95 TYR A CA 1
ATOM 770 C C . TYR A 1 95 ? -22.140 4.733 20.726 1.00 72.88 95 TYR A C 1
ATOM 772 O O . TYR A 1 95 ? -20.971 4.777 20.324 1.00 72.88 95 TYR A O 1
ATOM 780 N N . PRO A 1 96 ? -22.750 5.831 21.211 1.00 70.00 96 PRO A N 1
ATOM 781 C CA . PRO A 1 96 ? -22.050 7.095 21.390 1.00 70.00 96 PRO A CA 1
ATOM 782 C C . PRO A 1 96 ? -21.013 6.942 22.506 1.00 70.00 96 PRO A C 1
ATOM 784 O O . PRO A 1 96 ? -21.346 6.795 23.680 1.00 70.00 96 PRO A O 1
ATOM 787 N N . GLY A 1 97 ? -19.736 6.953 22.134 1.00 76.94 97 GLY A N 1
ATOM 788 C CA . GLY A 1 97 ? -18.636 6.776 23.073 1.00 76.94 97 GLY A CA 1
ATOM 789 C C . GLY A 1 97 ? -17.282 7.155 22.471 1.00 76.94 97 GLY A C 1
ATOM 790 O O . GLY A 1 97 ? -17.138 7.217 21.242 1.00 76.94 97 GLY A O 1
ATOM 791 N N . PRO A 1 98 ? -16.268 7.412 23.316 1.00 80.19 98 PRO A N 1
ATOM 792 C CA . PRO A 1 98 ? -14.924 7.772 22.863 1.00 80.19 98 PRO A CA 1
ATOM 793 C C . PRO A 1 98 ? -14.299 6.698 21.957 1.00 80.19 98 PRO A C 1
ATOM 795 O O . PRO A 1 98 ? -13.499 7.015 21.076 1.00 80.19 98 PRO A O 1
ATOM 798 N N . GLU A 1 99 ? -14.694 5.435 22.113 1.00 78.69 99 GLU A N 1
ATOM 799 C CA . GLU A 1 99 ? -14.247 4.314 21.291 1.00 78.69 99 GLU A CA 1
ATOM 800 C C . GLU A 1 99 ? -14.740 4.411 19.845 1.00 78.69 99 GLU A C 1
ATOM 802 O O . GLU A 1 99 ? -13.963 4.136 18.929 1.00 78.69 99 GLU A O 1
ATOM 807 N N . ALA A 1 100 ? -15.994 4.824 19.633 1.00 78.00 100 ALA A N 1
ATOM 808 C CA . ALA A 1 100 ? -16.566 4.995 18.299 1.00 78.00 100 ALA A CA 1
ATOM 809 C C . ALA A 1 100 ? -15.887 6.157 17.554 1.00 78.00 100 ALA A C 1
ATOM 811 O O . ALA A 1 100 ? -15.491 6.009 16.398 1.00 78.00 100 ALA A O 1
ATOM 812 N N . ALA A 1 101 ? -15.641 7.274 18.248 1.00 81.31 101 ALA A N 1
ATOM 813 C CA . ALA A 1 101 ? -14.928 8.419 17.681 1.00 81.31 101 ALA A CA 1
ATOM 814 C C . ALA A 1 101 ? -13.457 8.099 17.335 1.00 81.31 101 ALA A C 1
ATOM 816 O O . ALA A 1 101 ? -12.933 8.555 16.316 1.00 81.31 101 ALA A O 1
ATOM 817 N N . ASP A 1 102 ? -12.756 7.319 18.166 1.00 83.56 102 ASP A N 1
ATOM 818 C CA . ASP A 1 102 ? -11.374 6.899 17.880 1.00 83.56 102 ASP A CA 1
ATOM 819 C C . ASP A 1 102 ? -11.302 5.894 16.715 1.00 83.56 102 ASP A C 1
ATOM 821 O O . ASP A 1 102 ? -10.372 5.933 15.900 1.00 83.56 102 ASP A O 1
ATOM 825 N N . LEU A 1 103 ? -12.303 5.017 16.596 1.00 84.12 103 LEU A N 1
ATOM 826 C CA . LEU A 1 103 ? -12.448 4.109 15.461 1.00 84.12 103 LEU A CA 1
ATOM 827 C C . LEU A 1 103 ? -12.630 4.890 14.152 1.00 84.12 103 LEU A C 1
ATOM 829 O O . LEU A 1 103 ? -11.882 4.659 13.203 1.00 84.12 103 LEU A O 1
ATOM 833 N N . GLU A 1 104 ? -13.541 5.863 14.119 1.00 84.06 104 GLU A N 1
ATOM 834 C CA . GLU A 1 104 ? -13.772 6.723 12.951 1.00 84.06 104 GLU A CA 1
ATOM 835 C C . GLU A 1 104 ? -12.501 7.481 12.530 1.00 84.06 104 GLU A C 1
ATOM 837 O O . GLU A 1 104 ? -12.111 7.473 11.356 1.00 84.06 104 GLU A O 1
ATOM 842 N N . LYS A 1 105 ? -11.779 8.068 13.495 1.00 87.69 105 LYS A N 1
ATOM 843 C CA . LYS A 1 105 ? -10.477 8.714 13.249 1.00 87.69 105 LYS A CA 1
ATOM 844 C C . LYS A 1 105 ? -9.453 7.746 12.660 1.00 87.69 105 LYS A C 1
ATOM 846 O O . LYS A 1 105 ? -8.681 8.129 11.779 1.00 87.69 105 LYS A O 1
ATOM 851 N N . THR A 1 106 ? -9.412 6.509 13.151 1.00 89.56 106 THR A N 1
ATOM 852 C CA . THR A 1 106 ? -8.487 5.479 12.658 1.00 89.56 106 THR A CA 1
ATOM 853 C C . THR A 1 106 ? -8.826 5.084 11.220 1.00 89.56 106 THR A C 1
ATOM 855 O O . THR A 1 106 ? -7.930 5.061 10.376 1.00 89.56 106 THR A O 1
ATOM 858 N N . LEU A 1 107 ? -10.107 4.865 10.913 1.00 88.88 107 LEU A N 1
ATOM 859 C CA . LEU A 1 107 ? -10.589 4.557 9.563 1.00 88.88 107 LEU A CA 1
ATOM 860 C C . LEU A 1 107 ? -10.293 5.696 8.578 1.00 88.88 107 LEU A C 1
ATOM 862 O O . LEU A 1 107 ? -9.764 5.458 7.495 1.00 88.88 107 LEU A O 1
ATOM 866 N N . SER A 1 108 ? -10.507 6.943 8.998 1.00 90.06 108 SER A N 1
ATOM 867 C CA . SER A 1 108 ? -10.195 8.132 8.195 1.00 90.06 108 SER A CA 1
ATOM 868 C C . SER A 1 108 ? -8.702 8.238 7.857 1.00 90.06 108 SER A C 1
ATOM 870 O O . SER A 1 108 ? -8.318 8.640 6.757 1.00 90.06 108 SER A O 1
ATOM 872 N N . LYS A 1 109 ? -7.820 7.888 8.804 1.00 93.69 109 LYS A N 1
ATOM 873 C CA . LYS A 1 109 ? -6.368 7.839 8.563 1.00 93.69 109 LYS A CA 1
ATOM 874 C C . LYS A 1 109 ? -5.995 6.719 7.596 1.00 93.69 109 LYS A C 1
ATOM 876 O O . LYS A 1 109 ? -5.185 6.955 6.703 1.00 93.69 109 LYS A O 1
ATOM 881 N N . LEU A 1 110 ? -6.587 5.536 7.763 1.00 93.19 110 LEU A N 1
ATOM 882 C CA . LEU A 1 110 ? -6.386 4.400 6.863 1.00 93.19 110 LEU A CA 1
ATOM 883 C C . LEU A 1 110 ? -6.766 4.761 5.428 1.00 93.19 110 LEU A C 1
ATOM 885 O O . LEU A 1 110 ? -5.960 4.568 4.523 1.00 93.19 110 LEU A O 1
ATOM 889 N N . GLU A 1 111 ? -7.936 5.367 5.227 1.00 93.75 111 GLU A N 1
ATOM 890 C CA . GLU A 1 111 ? -8.404 5.788 3.906 1.00 93.75 111 GLU A CA 1
ATOM 891 C C . GLU A 1 111 ? -7.417 6.753 3.230 1.00 93.75 111 GLU A C 1
ATOM 893 O O . GLU A 1 111 ? -7.039 6.563 2.072 1.00 93.75 111 GLU A O 1
ATOM 898 N N . LYS A 1 112 ? -6.938 7.765 3.965 1.00 95.38 112 LYS A N 1
ATOM 899 C CA . LYS A 1 112 ? -5.942 8.723 3.457 1.00 95.38 112 LYS A CA 1
ATOM 900 C C . LYS A 1 112 ? -4.637 8.037 3.052 1.00 95.38 112 LYS A C 1
ATOM 902 O O . LYS A 1 112 ? -4.074 8.361 2.007 1.00 95.38 112 LYS A O 1
ATOM 907 N N . ILE A 1 113 ? -4.144 7.102 3.862 1.00 97.31 113 ILE A N 1
ATOM 908 C CA . ILE A 1 113 ? -2.896 6.384 3.575 1.00 97.31 113 ILE A CA 1
ATOM 909 C C . ILE A 1 113 ? -3.062 5.470 2.362 1.00 97.31 113 ILE A C 1
ATOM 911 O O . ILE A 1 113 ? -2.208 5.489 1.481 1.00 97.31 113 ILE A O 1
ATOM 915 N N . LEU A 1 114 ? -4.171 4.735 2.269 1.00 96.38 114 LEU A N 1
ATOM 916 C CA . LEU A 1 114 ? -4.466 3.873 1.124 1.00 96.38 114 LEU A CA 1
ATOM 917 C C . LEU A 1 114 ? -4.550 4.674 -0.180 1.00 96.38 114 LEU A C 1
ATOM 919 O O . LEU A 1 114 ? -3.942 4.286 -1.175 1.00 96.38 114 LEU A O 1
ATOM 923 N N . LYS A 1 115 ? -5.209 5.840 -0.162 1.00 97.88 115 LYS A N 1
ATOM 924 C CA . LYS A 1 115 ? -5.235 6.767 -1.308 1.00 97.88 115 LYS A CA 1
ATOM 925 C C . LYS A 1 115 ? -3.830 7.222 -1.712 1.00 97.88 115 LYS A C 1
ATOM 927 O O . LYS A 1 115 ? -3.512 7.265 -2.899 1.00 97.88 115 LYS A O 1
ATOM 932 N N . ASN A 1 116 ? -2.971 7.528 -0.740 1.00 97.69 116 ASN A N 1
ATOM 933 C CA . ASN A 1 116 ? -1.588 7.916 -1.014 1.00 97.69 116 ASN A CA 1
ATOM 934 C C . ASN A 1 116 ? -0.753 6.770 -1.593 1.00 97.69 116 ASN A C 1
ATOM 936 O O . ASN A 1 116 ? 0.025 7.013 -2.511 1.00 97.69 116 ASN A O 1
ATOM 940 N N . ILE A 1 117 ? -0.913 5.548 -1.080 1.00 98.00 117 ILE A N 1
ATOM 941 C CA . ILE A 1 117 ? -0.257 4.354 -1.626 1.00 98.00 117 ILE A CA 1
ATOM 942 C C . ILE A 1 117 ? -0.695 4.146 -3.078 1.00 98.00 117 ILE A C 1
ATOM 944 O O . ILE A 1 117 ? 0.157 4.079 -3.956 1.00 98.00 117 ILE A O 1
ATOM 948 N N . ALA A 1 118 ? -2.002 4.170 -3.355 1.00 97.75 118 ALA A N 1
ATOM 949 C CA . ALA A 1 118 ? -2.530 4.006 -4.709 1.00 97.75 118 ALA A CA 1
ATOM 950 C C . ALA A 1 118 ? -1.996 5.067 -5.689 1.00 97.75 118 ALA A C 1
ATOM 952 O O . ALA A 1 118 ? -1.675 4.758 -6.837 1.00 97.75 118 ALA A O 1
ATOM 953 N N . ARG A 1 119 ? -1.850 6.321 -5.238 1.00 98.31 119 ARG A N 1
ATOM 954 C CA . ARG A 1 119 ? -1.220 7.382 -6.038 1.00 98.31 119 ARG A CA 1
ATOM 955 C C . ARG A 1 119 ? 0.245 7.060 -6.356 1.00 98.31 119 ARG A C 1
ATOM 957 O O . ARG A 1 119 ? 0.644 7.174 -7.510 1.00 98.31 119 ARG A O 1
ATOM 964 N N . LEU A 1 120 ? 1.032 6.663 -5.353 1.00 98.00 120 LEU A N 1
ATOM 965 C CA . LEU A 1 120 ? 2.445 6.301 -5.532 1.00 98.00 120 LEU A CA 1
ATOM 966 C C . LEU A 1 120 ? 2.610 5.098 -6.468 1.00 98.00 120 LEU A C 1
ATOM 968 O O . LEU A 1 120 ? 3.539 5.070 -7.274 1.00 98.00 120 LEU A O 1
ATOM 972 N N . ASP A 1 121 ? 1.695 4.136 -6.394 1.00 96.81 121 ASP A N 1
ATOM 973 C CA . ASP A 1 121 ? 1.689 2.952 -7.253 1.00 96.81 121 ASP A CA 1
ATOM 974 C C . ASP A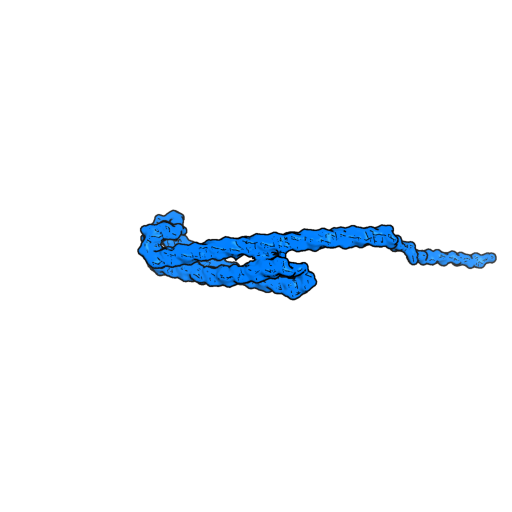 1 121 ? 1.429 3.332 -8.705 1.00 96.81 121 ASP A C 1
ATOM 976 O O . ASP A 1 121 ? 2.182 2.929 -9.590 1.00 96.81 121 ASP A O 1
ATOM 980 N N . LYS A 1 122 ? 0.439 4.199 -8.942 1.00 97.56 122 LYS A N 1
ATOM 981 C CA . LYS A 1 122 ? 0.151 4.733 -10.276 1.00 97.56 122 LYS A CA 1
ATOM 982 C C . LYS A 1 122 ? 1.349 5.482 -10.863 1.00 97.56 122 LYS A C 1
ATOM 984 O O . LYS A 1 122 ? 1.702 5.265 -12.017 1.00 97.56 122 LYS A O 1
ATOM 989 N N . GLU A 1 123 ? 2.001 6.332 -10.073 1.00 97.12 123 GLU A N 1
ATOM 990 C CA . GLU A 1 123 ? 3.205 7.053 -10.509 1.00 97.12 123 GLU A CA 1
ATOM 991 C C . GLU A 1 123 ? 4.370 6.099 -10.809 1.00 97.12 123 GLU A C 1
ATOM 993 O O . GLU A 1 123 ? 5.092 6.277 -11.788 1.00 97.12 123 GLU A O 1
ATOM 998 N N . SER A 1 124 ? 4.555 5.068 -9.983 1.00 95.38 124 SER A N 1
ATOM 999 C CA . SER A 1 124 ? 5.588 4.048 -10.194 1.00 95.38 124 SER A CA 1
ATOM 1000 C C . SER A 1 124 ? 5.343 3.272 -11.486 1.00 95.38 124 SER A C 1
ATOM 1002 O O . SER A 1 124 ? 6.275 3.082 -12.264 1.00 95.38 124 SER A O 1
ATOM 1004 N N . GLN A 1 125 ? 4.092 2.875 -11.732 1.00 95.56 125 GLN A N 1
ATOM 1005 C CA . GLN A 1 125 ? 3.678 2.174 -12.944 1.00 95.56 125 GLN A CA 1
ATOM 1006 C C . GLN A 1 125 ? 3.937 3.020 -14.194 1.00 95.56 125 GLN A C 1
ATOM 1008 O O . GLN A 1 125 ? 4.599 2.547 -15.111 1.00 95.56 125 GLN A O 1
ATOM 1013 N N . GLN A 1 126 ? 3.512 4.286 -14.202 1.00 96.06 126 GLN A N 1
ATOM 1014 C CA . GLN A 1 126 ? 3.726 5.191 -15.338 1.00 96.06 126 GLN A CA 1
ATOM 1015 C C . GLN A 1 126 ? 5.216 5.383 -15.663 1.00 96.06 126 GLN A C 1
ATOM 1017 O O . GLN A 1 126 ? 5.610 5.392 -16.832 1.00 96.06 126 GLN A O 1
ATOM 1022 N N . ASN A 1 127 ? 6.063 5.502 -14.634 1.00 93.56 127 ASN A N 1
ATOM 1023 C CA . ASN A 1 127 ? 7.512 5.609 -14.822 1.00 93.56 127 ASN A CA 1
ATOM 1024 C C . ASN A 1 127 ? 8.102 4.334 -15.442 1.00 93.56 127 ASN A C 1
ATOM 1026 O O . ASN A 1 127 ? 8.956 4.422 -16.322 1.00 93.56 127 ASN A O 1
ATOM 1030 N N . MET A 1 128 ? 7.647 3.160 -14.998 1.00 91.94 128 MET A N 1
ATOM 1031 C CA . MET A 1 128 ? 8.100 1.875 -15.537 1.00 91.94 128 MET A CA 1
ATOM 1032 C C . MET A 1 128 ? 7.620 1.656 -16.973 1.00 91.94 128 MET A C 1
ATOM 1034 O O . MET A 1 128 ? 8.418 1.261 -17.815 1.00 91.94 128 MET A O 1
ATOM 1038 N N . GLU A 1 129 ? 6.358 1.964 -17.278 1.00 93.75 129 GLU A N 1
ATOM 1039 C CA . GLU A 1 129 ? 5.798 1.867 -18.633 1.00 93.75 129 GLU A CA 1
ATOM 1040 C C . GLU A 1 129 ? 6.562 2.751 -19.621 1.00 93.75 129 GLU A C 1
ATOM 1042 O O . GLU A 1 129 ? 6.944 2.293 -20.696 1.00 93.75 129 GLU A O 1
ATOM 1047 N N . THR A 1 130 ? 6.865 3.991 -19.226 1.00 92.75 130 THR A N 1
ATOM 1048 C CA . THR A 1 130 ? 7.660 4.911 -20.052 1.00 92.75 130 THR A CA 1
ATOM 1049 C C . THR A 1 130 ? 9.036 4.323 -20.372 1.00 92.75 130 THR A C 1
ATOM 1051 O O . THR A 1 130 ? 9.471 4.342 -21.521 1.00 92.75 130 THR A O 1
ATOM 1054 N N . LYS A 1 131 ? 9.718 3.755 -19.371 1.00 90.12 131 LYS A N 1
ATOM 1055 C CA . LYS A 1 131 ? 11.048 3.151 -19.554 1.00 90.12 131 LYS A CA 1
ATOM 1056 C C . LYS A 1 131 ? 10.990 1.892 -20.406 1.00 90.12 131 LYS A C 1
ATOM 1058 O O . LYS A 1 131 ? 11.849 1.695 -21.259 1.00 90.12 131 LYS A O 1
ATOM 1063 N N . PHE A 1 132 ? 9.969 1.067 -20.206 1.00 90.00 132 PHE A N 1
ATOM 1064 C CA . PHE A 1 132 ? 9.759 -0.134 -21.002 1.00 90.00 132 PHE A CA 1
ATOM 1065 C C . PHE A 1 132 ? 9.571 0.202 -22.486 1.00 90.00 132 PHE A C 1
ATOM 1067 O O . PHE A 1 132 ? 10.177 -0.438 -23.345 1.00 90.00 132 PHE A O 1
ATOM 1074 N N . GLU A 1 133 ? 8.798 1.245 -22.794 1.00 91.94 133 GLU A N 1
ATOM 1075 C CA . GLU A 1 133 ? 8.603 1.685 -24.175 1.00 91.94 133 GLU A CA 1
ATOM 1076 C C . GLU A 1 133 ? 9.898 2.243 -24.790 1.00 9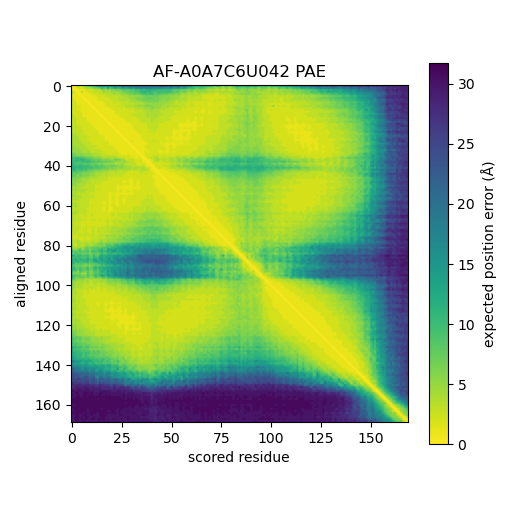1.94 133 GLU A C 1
ATOM 1078 O O . GLU A 1 133 ? 10.204 1.934 -25.941 1.00 91.94 133 GLU A O 1
ATOM 1083 N N . MET A 1 134 ? 10.717 2.975 -24.022 1.00 89.88 134 MET A N 1
ATOM 1084 C CA . MET A 1 134 ? 12.043 3.414 -24.483 1.00 89.88 134 MET A CA 1
ATOM 1085 C C . MET A 1 134 ? 12.951 2.227 -24.831 1.00 89.88 134 MET A C 1
ATOM 1087 O O . MET A 1 134 ? 13.510 2.182 -25.924 1.00 89.88 134 MET A O 1
ATOM 1091 N N . VAL A 1 135 ? 13.044 1.226 -23.949 1.00 89.69 135 VAL A N 1
ATOM 1092 C CA . VAL A 1 135 ? 13.855 0.017 -24.192 1.00 89.69 135 VAL A CA 1
ATOM 1093 C C . VAL A 1 135 ? 13.365 -0.732 -25.432 1.00 89.69 135 VAL A C 1
ATOM 1095 O O . VAL A 1 135 ? 14.163 -1.174 -26.256 1.00 89.69 135 VAL A O 1
ATOM 1098 N N . LYS A 1 136 ? 12.048 -0.842 -25.618 1.00 90.94 136 LYS A N 1
ATOM 1099 C CA . LYS A 1 136 ? 11.458 -1.472 -26.803 1.00 90.94 136 LYS A CA 1
ATOM 1100 C C . LYS A 1 136 ? 11.835 -0.738 -28.094 1.00 90.94 136 LYS A C 1
ATOM 1102 O O . LYS A 1 136 ? 12.147 -1.389 -29.094 1.00 90.94 136 LYS A O 1
ATOM 1107 N N . GLN A 1 137 ? 11.833 0.594 -28.079 1.00 92.25 137 GLN A N 1
ATOM 1108 C CA . GLN A 1 137 ? 12.264 1.409 -29.217 1.00 92.25 137 GLN A CA 1
ATOM 1109 C C . GLN A 1 137 ? 13.759 1.232 -29.511 1.00 92.25 137 GLN A C 1
ATOM 1111 O O . GLN A 1 137 ? 14.124 1.030 -30.671 1.00 92.25 137 GLN A O 1
ATOM 1116 N N . GLU A 1 138 ? 14.610 1.222 -28.480 1.00 89.88 138 GLU A N 1
ATOM 1117 C CA . GLU A 1 138 ? 16.049 0.954 -28.612 1.00 89.88 138 GLU A CA 1
ATOM 1118 C C . GLU A 1 138 ? 16.313 -0.437 -29.211 1.00 89.88 138 GLU A C 1
ATOM 1120 O O . GLU A 1 138 ? 17.077 -0.573 -30.168 1.00 89.88 138 GLU A O 1
ATOM 1125 N N . MET A 1 139 ? 15.623 -1.475 -28.726 1.00 89.00 139 MET A N 1
ATOM 1126 C CA . MET A 1 139 ? 15.737 -2.830 -29.277 1.00 89.00 139 MET A CA 1
ATOM 1127 C C . MET A 1 139 ? 15.312 -2.895 -30.748 1.00 89.00 139 MET A C 1
ATOM 1129 O O . MET A 1 139 ? 15.977 -3.550 -31.553 1.00 89.00 139 MET A O 1
ATOM 1133 N N . ALA A 1 140 ? 14.227 -2.212 -31.120 1.00 90.81 140 ALA A N 1
ATOM 1134 C CA . ALA A 1 140 ? 13.766 -2.162 -32.505 1.00 90.81 140 ALA A CA 1
ATOM 1135 C C . ALA A 1 140 ? 14.778 -1.454 -33.424 1.00 90.81 140 ALA A C 1
ATOM 1137 O O . ALA A 1 140 ? 14.989 -1.895 -34.556 1.00 90.81 140 ALA A O 1
ATOM 1138 N N . ALA A 1 141 ? 15.426 -0.387 -32.946 1.00 89.88 141 ALA A N 1
ATOM 1139 C CA . ALA A 1 141 ? 16.487 0.301 -33.677 1.00 89.88 141 ALA A CA 1
ATOM 1140 C C . ALA A 1 141 ? 17.709 -0.609 -33.888 1.00 89.88 141 ALA A C 1
ATOM 1142 O O . ALA A 1 141 ? 18.134 -0.798 -35.028 1.00 89.88 141 ALA A O 1
ATOM 1143 N N . LEU A 1 142 ? 18.191 -1.272 -32.831 1.00 88.38 142 LEU A N 1
ATOM 1144 C CA . LEU A 1 142 ? 19.317 -2.213 -32.907 1.00 88.38 142 LEU A CA 1
ATOM 1145 C C . LEU A 1 142 ? 19.043 -3.386 -33.860 1.00 88.38 142 LEU A C 1
ATOM 1147 O O . LEU A 1 142 ? 19.926 -3.825 -34.598 1.00 88.38 142 LEU A O 1
ATOM 1151 N N . GLN A 1 143 ? 17.811 -3.902 -33.881 1.00 84.31 143 GLN A N 1
ATOM 1152 C CA . GLN A 1 143 ? 17.421 -4.954 -34.821 1.00 84.31 143 GLN A CA 1
ATOM 1153 C C . GLN A 1 143 ? 17.451 -4.468 -36.275 1.00 84.31 143 GLN A C 1
ATOM 1155 O O . GLN A 1 143 ? 17.956 -5.188 -37.140 1.00 84.31 143 GLN A O 1
ATOM 1160 N N . LYS A 1 144 ? 16.961 -3.251 -36.546 1.00 85.62 144 LYS A N 1
ATOM 1161 C CA . LYS A 1 144 ? 17.029 -2.635 -37.881 1.00 85.62 144 LYS A CA 1
ATOM 1162 C C . LYS A 1 144 ? 18.473 -2.402 -38.320 1.00 85.62 144 LYS A C 1
ATOM 1164 O O . LYS A 1 144 ? 18.821 -2.748 -39.446 1.00 85.62 144 LYS A O 1
ATOM 1169 N N . GLU A 1 145 ? 19.326 -1.888 -37.437 1.00 80.56 145 GLU A N 1
ATOM 1170 C CA . GLU A 1 145 ? 20.756 -1.705 -37.712 1.00 80.56 145 GLU A CA 1
ATOM 1171 C C . GLU A 1 145 ? 21.454 -3.035 -37.997 1.00 80.56 145 GLU A C 1
ATOM 1173 O O . GLU A 1 145 ? 22.217 -3.138 -38.955 1.00 80.56 145 GLU A O 1
ATOM 1178 N N . LYS A 1 146 ? 21.154 -4.089 -37.229 1.00 78.00 146 LYS A N 1
ATOM 1179 C CA . LYS A 1 146 ? 21.687 -5.434 -37.481 1.00 78.00 146 LYS A CA 1
ATOM 1180 C C . LYS A 1 146 ? 21.265 -5.964 -38.854 1.00 78.00 146 LYS A C 1
ATOM 1182 O O . LYS A 1 146 ? 22.096 -6.521 -39.567 1.00 78.00 146 LYS A O 1
ATOM 1187 N N . GLN A 1 147 ? 19.999 -5.788 -39.238 1.00 75.31 147 GLN A N 1
ATOM 1188 C CA . GLN A 1 147 ? 19.505 -6.177 -40.565 1.00 75.31 147 GLN A CA 1
ATOM 1189 C C . GLN A 1 147 ? 20.187 -5.377 -41.682 1.00 75.31 147 GLN A C 1
ATOM 1191 O O . GLN A 1 147 ? 20.615 -5.964 -42.673 1.00 75.31 147 GLN A O 1
ATOM 1196 N N . ALA A 1 148 ? 20.363 -4.066 -41.499 1.00 71.00 148 ALA A N 1
ATOM 1197 C CA . ALA A 1 148 ? 21.095 -3.225 -42.441 1.00 71.00 148 ALA A CA 1
ATOM 1198 C C . ALA A 1 148 ? 22.567 -3.662 -42.556 1.00 71.00 148 ALA A C 1
ATOM 1200 O O . ALA A 1 148 ? 23.075 -3.859 -43.657 1.00 71.00 148 ALA A O 1
ATOM 1201 N N . HIS A 1 149 ? 23.249 -3.918 -41.438 1.00 68.06 149 HIS A N 1
ATOM 1202 C CA . HIS A 1 149 ? 24.625 -4.414 -41.438 1.00 68.06 149 HIS A CA 1
ATOM 1203 C C . HIS A 1 149 ? 24.779 -5.770 -42.138 1.00 68.06 149 HIS A C 1
ATOM 1205 O O . HIS A 1 149 ? 25.787 -5.976 -42.811 1.00 68.06 149 HIS A O 1
ATOM 1211 N N . LEU A 1 150 ? 23.799 -6.671 -42.021 1.00 66.00 150 LEU A N 1
ATOM 1212 C CA . LEU A 1 150 ? 23.771 -7.938 -42.763 1.00 66.00 150 LEU A CA 1
ATOM 1213 C C . LEU A 1 150 ? 23.529 -7.730 -44.267 1.00 66.00 150 LEU A C 1
ATOM 1215 O O . LEU A 1 150 ? 24.106 -8.450 -45.075 1.00 66.00 150 LEU A O 1
ATOM 1219 N N . ALA A 1 151 ? 22.731 -6.731 -44.654 1.00 60.97 151 ALA A N 1
ATOM 1220 C CA . ALA A 1 151 ? 22.493 -6.395 -46.059 1.00 60.97 151 ALA A CA 1
ATOM 1221 C C . ALA A 1 151 ? 23.739 -5.805 -46.752 1.00 60.97 151 ALA A C 1
ATOM 1223 O O . ALA A 1 151 ? 23.950 -6.041 -47.940 1.00 60.97 151 ALA A O 1
ATOM 1224 N N . TYR A 1 152 ? 24.583 -5.074 -46.013 1.00 55.59 152 TYR A N 1
ATOM 1225 C CA . TYR A 1 152 ? 25.785 -4.420 -46.552 1.00 55.59 152 TYR A CA 1
ATOM 1226 C C . TYR A 1 152 ? 27.104 -5.169 -46.286 1.00 55.59 152 TYR A C 1
ATOM 1228 O O . TYR A 1 152 ? 28.133 -4.814 -46.862 1.00 55.59 152 TYR A O 1
ATOM 1236 N N . LYS A 1 153 ? 27.103 -6.229 -45.464 1.00 51.38 153 LYS A N 1
ATOM 1237 C CA . LYS A 1 153 ? 28.199 -7.208 -45.378 1.00 51.38 153 LYS A CA 1
ATOM 1238 C C . LYS A 1 153 ? 27.741 -8.528 -46.001 1.00 51.38 153 LYS A C 1
ATOM 1240 O O . LYS A 1 153 ? 27.195 -9.362 -45.280 1.00 51.38 153 LYS A O 1
ATOM 1245 N N . PRO A 1 154 ? 27.973 -8.763 -47.306 1.00 54.28 154 PRO A N 1
ATOM 1246 C CA . PRO A 1 154 ? 27.665 -10.056 -47.890 1.00 54.28 154 PRO A CA 1
ATOM 1247 C C . PRO 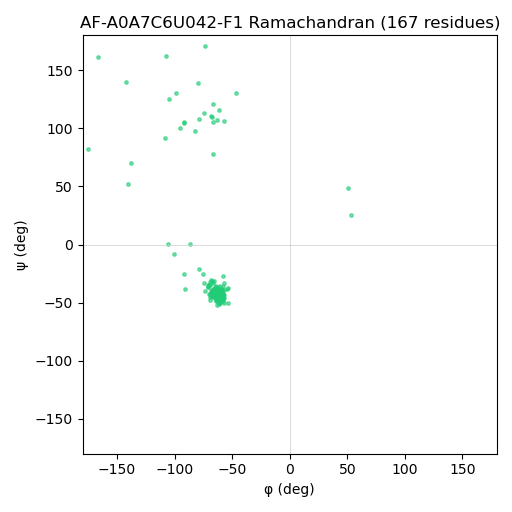A 1 154 ? 28.511 -11.120 -47.184 1.00 54.28 154 PRO A C 1
ATOM 1249 O O . PRO A 1 154 ? 29.743 -11.111 -47.250 1.00 54.28 154 PRO A O 1
ATOM 1252 N N . VAL A 1 155 ? 27.837 -12.037 -46.491 1.00 54.44 155 VAL A N 1
ATOM 1253 C CA . VAL A 1 155 ? 28.398 -13.306 -46.024 1.00 54.44 155 VAL A CA 1
ATOM 1254 C C . VAL A 1 155 ? 28.695 -14.124 -47.275 1.00 54.44 155 VAL A C 1
ATOM 1256 O O . VAL A 1 155 ? 27.859 -14.912 -47.676 1.00 54.44 155 VAL A O 1
ATOM 1259 N N . ASN A 1 156 ? 29.792 -13.817 -47.974 1.00 54.25 156 ASN A N 1
ATOM 1260 C CA . ASN A 1 156 ? 30.381 -14.623 -49.047 1.00 54.25 156 ASN A CA 1
ATOM 1261 C C . ASN A 1 156 ? 31.697 -13.999 -49.535 1.00 54.25 156 ASN A C 1
ATOM 1263 O O . ASN A 1 156 ? 31.754 -13.334 -50.567 1.00 54.25 156 ASN A O 1
ATOM 1267 N N . LYS A 1 157 ? 32.782 -14.272 -48.805 1.00 53.16 157 LYS A N 1
ATOM 1268 C CA . LYS A 1 157 ? 34.099 -14.538 -49.409 1.00 53.16 157 LYS A CA 1
ATOM 1269 C C . LYS A 1 157 ? 34.812 -15.664 -48.650 1.00 53.16 157 LYS A C 1
ATOM 1271 O O . LYS A 1 157 ? 35.961 -15.520 -48.257 1.00 53.16 157 LYS A O 1
ATOM 1276 N N . GLN A 1 158 ? 34.146 -16.804 -48.470 1.00 51.62 158 GLN A N 1
ATOM 1277 C CA . GLN A 1 158 ? 34.861 -18.078 -48.503 1.00 51.62 158 GLN A CA 1
ATOM 1278 C 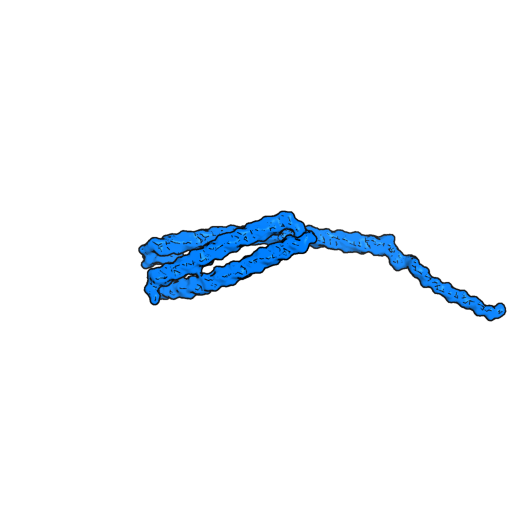C . GLN A 1 158 ? 34.715 -18.583 -49.936 1.00 51.62 158 GLN A C 1
ATOM 1280 O O . GLN A 1 158 ? 33.651 -19.027 -50.349 1.00 51.62 158 GLN A O 1
ATOM 1285 N N . ARG A 1 159 ? 35.768 -18.393 -50.738 1.00 48.56 159 ARG A N 1
ATOM 1286 C CA . ARG A 1 159 ? 35.908 -19.119 -51.998 1.00 48.56 159 ARG A CA 1
ATOM 1287 C C . ARG A 1 159 ? 36.028 -20.590 -51.611 1.00 48.56 159 ARG A C 1
ATOM 1289 O O . ARG A 1 159 ? 37.067 -20.979 -51.085 1.00 48.56 159 ARG A O 1
ATOM 1296 N N . GLU A 1 160 ? 34.991 -21.383 -51.845 1.00 48.53 160 GLU A N 1
ATOM 1297 C CA . GLU A 1 160 ? 35.179 -22.819 -52.029 1.00 48.53 160 GLU A CA 1
ATOM 1298 C C . GLU A 1 160 ? 36.167 -22.970 -53.191 1.00 48.53 160 GLU A C 1
ATOM 1300 O O . GLU A 1 160 ? 35.880 -22.625 -54.339 1.00 48.53 160 GLU A O 1
ATOM 1305 N N . GLY A 1 161 ? 37.403 -23.339 -52.859 1.00 49.16 161 GLY A N 1
ATOM 1306 C CA . GLY A 1 161 ? 38.414 -23.662 -53.847 1.00 49.16 161 GLY A CA 1
ATOM 1307 C C . GLY A 1 161 ? 37.981 -24.930 -54.563 1.00 49.16 161 GLY A C 1
ATOM 1308 O O . GLY A 1 161 ? 38.062 -26.015 -53.995 1.00 49.16 161 GLY A O 1
ATOM 1309 N N . PHE A 1 162 ? 37.519 -24.803 -55.802 1.00 53.97 162 PHE A N 1
ATOM 1310 C CA . PHE A 1 162 ? 37.408 -25.947 -56.694 1.00 53.97 162 PHE A CA 1
ATOM 1311 C C . PHE A 1 162 ? 38.828 -26.403 -57.049 1.00 53.97 162 PHE A C 1
ATOM 1313 O O . PHE A 1 162 ? 39.556 -25.696 -57.747 1.00 53.97 162 PHE A O 1
ATOM 1320 N N . PHE A 1 163 ? 39.235 -27.570 -56.549 1.00 55.62 163 PHE A N 1
ATOM 1321 C CA . PHE A 1 163 ? 40.418 -28.267 -57.045 1.00 55.62 163 PHE A CA 1
ATOM 1322 C C . PHE A 1 163 ? 40.072 -28.879 -58.404 1.00 55.62 163 PHE A C 1
ATOM 1324 O O . PHE A 1 163 ? 39.237 -29.778 -58.490 1.00 55.62 163 PHE A O 1
ATOM 1331 N N . ILE A 1 164 ? 40.697 -28.377 -59.467 1.00 59.44 164 ILE A N 1
ATOM 1332 C CA . ILE A 1 164 ? 40.673 -29.020 -60.781 1.00 59.44 164 ILE A CA 1
ATOM 1333 C C . ILE A 1 164 ? 41.892 -29.942 -60.835 1.00 59.44 164 ILE A C 1
ATOM 1335 O O . ILE A 1 164 ? 43.022 -29.471 -60.940 1.00 59.44 164 ILE A O 1
ATOM 1339 N N . ASP A 1 165 ? 41.659 -31.248 -60.722 1.00 54.06 165 ASP A N 1
ATOM 1340 C CA . ASP A 1 165 ? 42.676 -32.277 -60.945 1.00 54.06 165 ASP A CA 1
ATOM 1341 C C . ASP A 1 165 ? 42.850 -32.480 -62.459 1.00 54.06 165 ASP A C 1
ATOM 1343 O O . ASP A 1 165 ? 41.956 -32.981 -63.149 1.00 54.06 165 ASP A O 1
ATOM 1347 N N . HIS A 1 166 ? 43.978 -32.029 -63.004 1.00 49.41 166 HIS A N 1
ATOM 1348 C CA . HIS A 1 166 ? 44.371 -32.345 -64.371 1.00 49.41 166 HIS A CA 1
ATOM 1349 C C . HIS A 1 166 ? 45.030 -33.722 -64.388 1.00 49.41 166 HIS A C 1
ATOM 1351 O O . HIS A 1 166 ? 46.224 -33.861 -64.130 1.00 49.41 166 HIS A O 1
ATOM 1357 N N . LYS A 1 167 ? 44.249 -34.748 -64.740 1.00 50.66 167 LYS A N 1
ATOM 1358 C CA . LYS A 1 167 ? 44.807 -36.057 -65.083 1.00 50.66 167 LYS A CA 1
ATOM 1359 C C . LYS A 1 167 ? 45.624 -35.951 -66.370 1.00 50.66 167 LYS A C 1
ATOM 1361 O O . LYS A 1 167 ? 45.099 -35.578 -67.416 1.00 50.66 167 LYS A O 1
ATOM 1366 N N . HIS A 1 168 ? 46.899 -36.304 -66.245 1.00 43.62 168 HIS A N 1
ATOM 1367 C CA . HIS A 1 168 ? 47.837 -36.569 -67.328 1.00 43.62 168 HIS A CA 1
ATOM 1368 C C . HIS A 1 168 ? 47.243 -37.478 -68.414 1.00 43.62 168 HIS A C 1
ATOM 1370 O O . HIS A 1 168 ? 46.755 -38.567 -68.101 1.00 43.62 168 HIS A O 1
ATOM 1376 N N . VAL A 1 169 ? 47.385 -37.052 -69.672 1.00 42.84 169 VAL A N 1
ATOM 1377 C CA . VAL A 1 169 ? 47.592 -37.912 -70.847 1.00 42.84 169 VAL A CA 1
ATOM 1378 C C . VAL A 1 169 ? 48.718 -37.293 -71.662 1.00 42.84 169 VAL A C 1
ATOM 1380 O O . VAL A 1 169 ? 48.672 -36.056 -71.846 1.00 42.84 169 VAL A O 1
#

Radius of gyration: 31.26 Å; Cα contacts (8 Å, |Δi|>4): 97; chains: 1; bounding box: 77×47×96 Å

Nearest PDB structures (foldseek):
  6jx6-assembly1_C  TM=5.041E-01  e=5.843E-02  Homo sapiens
  2efk-assembly1_A-2  TM=3.699E-01  e=5.216E-01  Homo sapiens
  7nyw-assembly1_B  TM=4.645E-01  e=9.255E-01  Photorhabdus thracensis
  4bne-assembly1_B  TM=2.024E-01  e=2.649E-01  Gallus gallus

Mean predicted aligned error: 9.98 Å

Secondary structure (DSSP, 8-state):
--HHHHHHHHHHHHHHHHHHHHHHHHHHHHHHHHHHH--S-SHHHHHHHHHHHHHHHHHHHHHHHHHHHHHHHHHHHHHHHT-S---HHHHHHHS-SHHHHHHHHHHHHHHHHHHHHHHHHHHHHHHHHHHHHHHHHHHHHHHHHHHHHHHHS-S--------------

Solvent-accessible surface area (backbone atoms only — not comparable to full-atom values): 9457 Å² total; per-residue (Å²): 131,57,70,70,55,48,52,54,52,41,40,50,34,53,53,53,36,42,56,45,50,55,52,43,38,53,48,38,50,53,49,27,51,45,40,66,71,54,85,65,84,48,68,69,54,51,52,51,50,49,54,48,51,52,53,45,52,54,46,49,55,56,38,50,54,40,49,53,56,35,52,54,47,50,53,54,47,24,68,74,68,74,39,97,61,86,44,66,66,54,42,35,74,78,45,74,47,74,66,42,55,52,37,41,55,50,52,54,50,44,53,55,48,53,55,52,37,56,49,35,50,52,53,25,49,54,38,45,52,53,50,50,52,50,53,52,51,52,52,52,49,53,52,51,50,52,53,51,52,52,71,77,46,73,94,72,85,77,76,81,77,80,80,80,82,81,78,86,130